Protein AF-A0A0G1PQJ6-F1 (afdb_monomer)

Foldseek 3Di:
DDPVVVVVVVVVVVVVVVVCVCVVVPDPDPPPDDDDPPPCCVCVVVVNVPNDPVVVVVVVVLVVLVVLLVVLVVQLVVLVVQCVPCPPVPVSVVVSVVSNVVSVVSNVVSVVD

Structure (mmCIF, N/CA/C/O backbone):
data_AF-A0A0G1PQJ6-F1
#
_entry.id   AF-A0A0G1PQJ6-F1
#
loop_
_atom_site.group_PDB
_atom_site.id
_atom_site.type_symbol
_atom_site.label_atom_id
_atom_site.label_alt_id
_atom_site.label_comp_id
_atom_site.label_asym_id
_atom_site.label_entity_id
_atom_site.label_seq_id
_atom_site.pdbx_PDB_ins_code
_atom_site.Cartn_x
_atom_site.Cartn_y
_atom_site.Cartn_z
_atom_site.occupancy
_atom_site.B_iso_or_equiv
_atom_site.auth_seq_id
_atom_site.auth_comp_id
_atom_site.auth_asym_id
_atom_site.auth_atom_id
_atom_site.pdbx_PDB_model_num
ATOM 1 N N . MET A 1 1 ? -19.213 -18.623 -73.515 1.00 52.50 1 MET A N 1
ATOM 2 C CA . MET A 1 1 ? -18.060 -19.107 -72.722 1.00 52.50 1 MET A CA 1
ATOM 3 C C . MET A 1 1 ? -18.583 -20.082 -71.679 1.00 52.50 1 MET A C 1
ATOM 5 O O . MET A 1 1 ? -19.406 -19.701 -70.863 1.00 52.50 1 MET A O 1
ATOM 9 N N . ASN A 1 2 ? -18.230 -21.360 -71.813 1.00 38.81 2 ASN A N 1
ATOM 10 C CA . ASN A 1 2 ? -18.996 -22.477 -71.253 1.00 38.81 2 ASN A CA 1
ATOM 11 C C . ASN A 1 2 ? -18.893 -22.539 -69.724 1.00 38.81 2 ASN A C 1
ATOM 13 O O . ASN A 1 2 ? -17.811 -22.341 -69.174 1.00 38.81 2 ASN A O 1
ATOM 17 N N . ILE A 1 3 ? -20.001 -22.887 -69.063 1.00 57.47 3 ILE A N 1
ATOM 18 C CA . ILE A 1 3 ? -20.179 -22.877 -67.598 1.00 57.47 3 ILE A CA 1
ATOM 19 C C . ILE A 1 3 ? -19.083 -23.651 -66.838 1.00 57.47 3 ILE A C 1
ATOM 21 O O . ILE A 1 3 ? -18.704 -23.278 -65.734 1.00 57.47 3 ILE A O 1
ATOM 25 N N . ARG A 1 4 ? -18.468 -24.648 -67.494 1.00 51.00 4 ARG A N 1
ATOM 26 C CA . ARG A 1 4 ? -17.328 -25.436 -66.990 1.00 51.00 4 ARG A CA 1
ATOM 27 C C . ARG A 1 4 ? -16.062 -24.605 -66.718 1.00 51.00 4 ARG A C 1
ATOM 29 O O . ARG A 1 4 ? -15.252 -25.005 -65.894 1.00 51.00 4 ARG A O 1
ATOM 36 N N . LYS A 1 5 ? -15.880 -23.461 -67.391 1.00 55.34 5 LYS A N 1
ATOM 37 C CA . LYS A 1 5 ? -14.739 -22.550 -67.177 1.00 55.34 5 LYS A CA 1
ATOM 38 C C . LYS A 1 5 ? 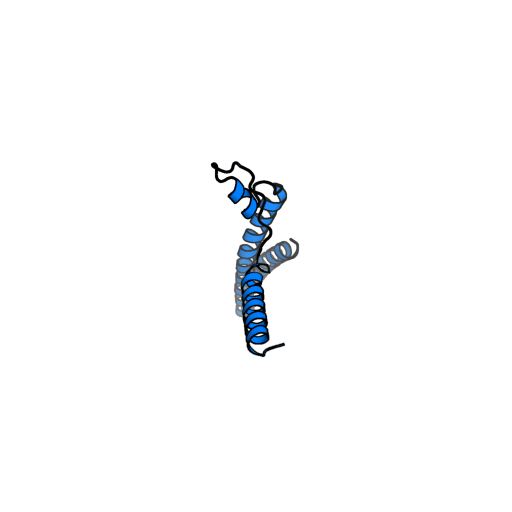-14.958 -21.608 -65.986 1.00 55.34 5 LYS A C 1
ATOM 40 O O . LYS A 1 5 ? -13.993 -21.228 -65.336 1.00 55.34 5 LYS A O 1
ATOM 45 N N . ILE A 1 6 ? -16.213 -21.274 -65.670 1.00 58.50 6 ILE A N 1
ATOM 46 C CA . ILE A 1 6 ? -16.565 -20.359 -64.571 1.00 58.50 6 ILE A CA 1
ATOM 47 C C . ILE A 1 6 ? -16.390 -21.051 -63.213 1.00 58.50 6 ILE A C 1
ATOM 49 O O . ILE A 1 6 ? -15.816 -20.459 -62.305 1.00 58.50 6 ILE A O 1
ATOM 53 N N . THR A 1 7 ? -16.771 -22.326 -63.084 1.00 54.41 7 THR A N 1
ATOM 54 C CA . THR A 1 7 ? -16.561 -2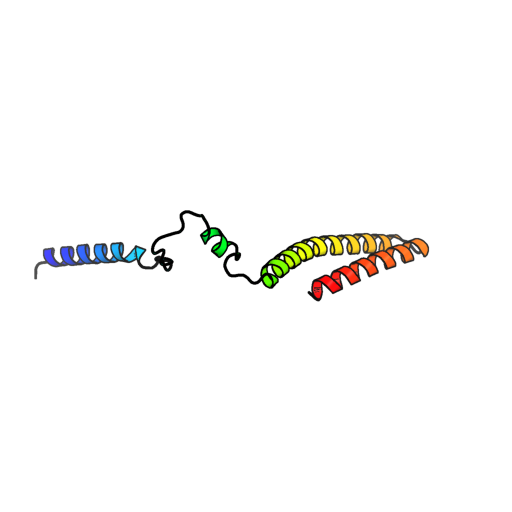3.099 -61.844 1.00 54.41 7 THR A CA 1
ATOM 55 C C . THR A 1 7 ? -15.076 -23.366 -61.564 1.00 54.41 7 THR A C 1
ATOM 57 O O . THR A 1 7 ? -14.669 -23.382 -60.407 1.00 54.41 7 THR A O 1
ATOM 60 N N . ALA A 1 8 ? -14.247 -23.505 -62.608 1.00 58.53 8 ALA A N 1
ATOM 61 C CA . ALA A 1 8 ? -12.793 -23.648 -62.471 1.00 58.53 8 ALA A CA 1
ATOM 62 C C . ALA A 1 8 ? -12.112 -22.348 -61.990 1.00 58.53 8 ALA A C 1
ATOM 64 O O . ALA A 1 8 ? -11.184 -22.407 -61.189 1.00 58.53 8 ALA A O 1
ATOM 65 N N . ILE A 1 9 ? -12.603 -21.177 -62.418 1.00 60.06 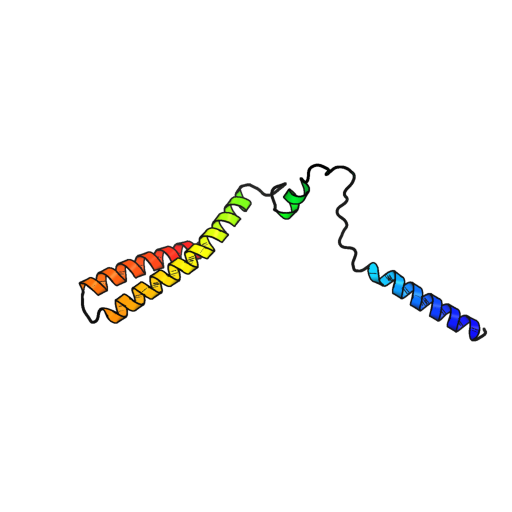9 ILE A N 1
ATOM 66 C CA . ILE A 1 9 ? -12.096 -19.866 -61.973 1.00 60.06 9 ILE A CA 1
ATOM 67 C C . ILE A 1 9 ? -12.584 -19.534 -60.552 1.00 60.06 9 ILE A C 1
ATOM 69 O O . ILE A 1 9 ? -11.810 -19.004 -59.760 1.00 60.06 9 ILE A O 1
ATOM 73 N N . LEU A 1 10 ? -13.819 -19.905 -60.184 1.00 60.56 10 LEU A N 1
ATOM 74 C CA . LEU A 1 10 ? -14.320 -19.736 -58.811 1.00 60.56 10 LEU A CA 1
ATOM 75 C C . LEU A 1 10 ? -13.631 -20.690 -57.818 1.00 60.56 10 LEU A C 1
ATOM 77 O O . LEU A 1 10 ? -13.317 -20.286 -56.701 1.00 60.56 10 LEU A O 1
ATOM 81 N N . GLY A 1 11 ? -13.336 -21.928 -58.237 1.00 57.78 11 GLY A N 1
ATOM 82 C CA . GLY A 1 11 ? -12.570 -22.895 -57.443 1.00 57.78 11 GLY A CA 1
ATOM 83 C C . GLY A 1 11 ? -11.107 -22.485 -57.242 1.00 57.78 11 GLY A C 1
ATOM 84 O O . GLY A 1 11 ? -10.575 -22.641 -56.146 1.00 57.78 11 GLY A O 1
ATOM 85 N N . ALA A 1 12 ? -10.473 -21.886 -58.257 1.00 58.28 12 ALA A N 1
ATOM 86 C CA . ALA A 1 12 ? -9.129 -21.319 -58.133 1.00 58.28 12 ALA A CA 1
ATOM 87 C C . ALA A 1 12 ? -9.104 -20.019 -57.302 1.00 58.28 12 ALA A C 1
ATOM 89 O O . ALA A 1 12 ? -8.156 -19.794 -56.555 1.00 58.28 12 ALA A O 1
ATOM 90 N N . GLY A 1 13 ? -10.156 -19.193 -57.384 1.00 57.41 13 GLY A N 1
ATOM 91 C CA . GLY A 1 13 ? -10.288 -17.951 -56.612 1.00 57.41 13 GLY A CA 1
ATOM 92 C C . GLY A 1 13 ? -10.559 -18.166 -55.118 1.00 57.41 13 GLY A C 1
ATOM 93 O O . GLY A 1 13 ? -10.047 -17.422 -54.287 1.00 57.41 13 GLY A O 1
ATOM 94 N N . ALA A 1 14 ? -11.312 -19.208 -54.750 1.00 55.84 14 ALA A N 1
ATOM 95 C CA . ALA A 1 14 ? -11.525 -19.565 -53.346 1.00 55.84 14 ALA A CA 1
ATOM 96 C C . ALA A 1 14 ? -10.274 -20.201 -52.712 1.00 55.84 14 ALA A C 1
ATOM 98 O O . ALA A 1 14 ? -9.998 -19.980 -51.534 1.00 55.84 14 ALA A O 1
ATOM 99 N N . LEU A 1 15 ? -9.483 -20.942 -53.499 1.00 53.41 15 LEU A N 1
ATOM 100 C CA . LEU A 1 15 ? -8.247 -21.560 -53.020 1.00 53.41 15 LEU A CA 1
ATOM 101 C C . LEU A 1 15 ? -7.110 -20.537 -52.853 1.00 53.41 15 LEU A C 1
ATOM 103 O O . LEU A 1 15 ? -6.326 -20.660 -51.917 1.00 53.41 15 LEU A O 1
ATOM 107 N N . SER A 1 16 ? -7.048 -19.488 -53.683 1.00 57.25 16 SER A N 1
ATOM 108 C CA . SER A 1 16 ? -6.091 -18.389 -53.486 1.00 57.25 16 SER A CA 1
ATOM 109 C C . SER A 1 16 ? -6.440 -17.504 -52.284 1.00 57.25 16 SER A C 1
ATOM 111 O O . SER A 1 16 ? -5.531 -17.044 -51.595 1.00 57.25 16 SER A O 1
ATOM 113 N N . LEU A 1 17 ? -7.728 -17.329 -51.960 1.00 55.91 17 LEU A N 1
ATOM 114 C CA . LEU A 1 17 ? -8.151 -16.620 -50.744 1.00 55.91 17 LEU A CA 1
ATOM 115 C C . LEU A 1 17 ? -7.818 -17.397 -49.459 1.00 55.91 17 LEU A C 1
ATOM 117 O O . LEU A 1 17 ? -7.463 -16.790 -48.452 1.00 55.91 17 LEU A O 1
ATOM 121 N N . LEU A 1 18 ? -7.866 -18.733 -49.502 1.00 58.72 18 LEU A N 1
ATOM 122 C CA . LEU A 1 18 ? -7.513 -19.596 -48.367 1.00 58.72 18 LEU A CA 1
ATOM 123 C C . LEU A 1 18 ? -5.995 -19.650 -48.115 1.00 58.72 18 LEU A C 1
ATOM 125 O O . LEU A 1 18 ? -5.568 -19.787 -46.972 1.00 58.72 18 LEU A O 1
ATOM 129 N N . MET A 1 19 ? -5.177 -19.460 -49.156 1.00 58.41 19 MET A N 1
ATOM 130 C CA . MET A 1 19 ? -3.713 -19.349 -49.036 1.00 58.41 19 MET A CA 1
ATOM 131 C C . MET A 1 19 ? -3.238 -17.938 -48.644 1.00 58.41 19 MET A C 1
ATOM 133 O O . MET A 1 19 ? -2.085 -17.776 -48.258 1.00 58.41 19 MET A O 1
ATOM 137 N N . MET A 1 20 ? -4.112 -16.925 -48.705 1.00 56.94 20 MET A N 1
ATOM 138 C CA . MET A 1 20 ? -3.830 -15.563 -48.222 1.00 56.94 20 MET A CA 1
ATOM 139 C C . MET A 1 20 ? -4.187 -15.375 -46.734 1.00 56.94 20 MET A C 1
ATOM 141 O O . MET A 1 20 ? -3.808 -14.377 -46.123 1.00 56.94 20 MET A O 1
ATOM 145 N N . ALA A 1 21 ? -4.886 -16.339 -46.125 1.00 56.31 21 ALA A N 1
ATOM 146 C CA . ALA A 1 21 ? -5.300 -16.277 -44.727 1.00 56.31 21 ALA A CA 1
ATOM 147 C C . ALA A 1 21 ? -4.157 -16.275 -43.684 1.00 56.31 21 ALA A C 1
ATOM 149 O O . ALA A 1 21 ? -4.378 -15.687 -42.625 1.00 56.31 21 ALA A O 1
ATOM 150 N N . PRO A 1 22 ? -2.937 -16.822 -43.910 1.00 53.56 22 PRO A N 1
ATOM 151 C CA . PRO A 1 22 ? -1.884 -16.691 -42.909 1.00 53.56 22 PRO A CA 1
ATOM 152 C C . PRO A 1 22 ? -1.107 -15.368 -43.033 1.00 53.56 22 PRO A C 1
ATOM 154 O O . PRO A 1 22 ? -0.284 -15.076 -42.174 1.00 53.56 22 PRO A O 1
ATOM 157 N N . VAL A 1 23 ? -1.357 -14.531 -44.052 1.00 51.41 23 VAL A N 1
ATOM 158 C CA . VAL A 1 23 ? -0.573 -13.295 -44.264 1.00 51.41 23 VAL A CA 1
ATOM 159 C C . VAL A 1 23 ? -0.952 -12.174 -43.283 1.00 51.41 23 VAL A C 1
ATOM 161 O O . VAL A 1 23 ? -0.156 -11.269 -43.060 1.00 51.41 23 VAL A O 1
ATOM 164 N N . LEU A 1 24 ? -2.113 -12.248 -42.621 1.00 48.66 24 LEU A N 1
ATOM 165 C CA . LEU A 1 24 ? -2.484 -11.296 -41.559 1.00 48.66 24 LEU A CA 1
ATOM 166 C C . LEU A 1 24 ? -1.987 -11.698 -40.158 1.00 48.66 24 LEU A C 1
ATOM 168 O O . LEU A 1 24 ? -2.246 -10.973 -39.204 1.00 48.66 24 LEU A O 1
ATOM 172 N N . ALA A 1 25 ? -1.256 -12.812 -40.034 1.00 49.72 25 ALA A N 1
ATOM 173 C CA . ALA A 1 25 ? -0.646 -13.262 -38.779 1.00 49.72 25 ALA A CA 1
ATOM 174 C C . ALA A 1 25 ? 0.886 -13.389 -38.879 1.00 49.72 25 ALA A C 1
ATOM 176 O O . ALA A 1 25 ? 1.498 -14.193 -38.180 1.00 49.72 25 ALA A O 1
ATOM 177 N N . VAL A 1 26 ? 1.520 -12.609 -39.760 1.00 50.34 26 VAL A N 1
ATOM 178 C CA . VAL A 1 26 ? 2.967 -12.390 -39.684 1.00 50.34 26 VAL A CA 1
ATOM 179 C C . VAL A 1 26 ? 3.196 -11.319 -38.624 1.00 50.34 26 VAL A C 1
ATOM 181 O O . VAL A 1 26 ? 3.159 -10.123 -38.913 1.00 50.34 26 VAL A O 1
ATOM 184 N N . ASP A 1 27 ? 3.428 -11.752 -37.385 1.00 50.47 27 ASP A N 1
ATOM 185 C CA . ASP A 1 27 ? 4.179 -10.931 -36.438 1.00 50.47 27 ASP A CA 1
ATOM 186 C C . ASP A 1 27 ? 5.488 -10.521 -37.134 1.00 50.47 27 ASP A C 1
ATOM 188 O O . ASP A 1 27 ? 6.097 -11.365 -37.805 1.00 50.47 27 ASP A O 1
ATOM 192 N N . PRO A 1 28 ? 5.928 -9.252 -37.055 1.00 54.19 28 PRO A N 1
ATOM 193 C CA . PRO A 1 28 ? 7.180 -8.837 -37.670 1.00 54.19 28 PRO A CA 1
ATOM 194 C C . PRO A 1 28 ? 8.298 -9.748 -37.162 1.00 54.19 28 PRO A C 1
ATOM 196 O O . PRO A 1 28 ? 8.670 -9.696 -35.991 1.00 54.19 28 PRO A O 1
ATOM 199 N N . VAL A 1 29 ? 8.799 -10.612 -38.049 1.00 47.31 29 VAL A N 1
ATOM 200 C CA . VAL A 1 29 ? 9.908 -11.519 -37.764 1.00 47.31 29 VAL A CA 1
ATOM 201 C C . VAL A 1 29 ? 11.086 -10.636 -37.355 1.00 47.31 29 VAL A C 1
ATOM 203 O O . VAL A 1 29 ? 11.550 -9.847 -38.186 1.00 47.31 29 VAL A O 1
ATOM 206 N N . PRO A 1 30 ? 11.581 -10.709 -36.106 1.00 53.12 30 PRO A N 1
ATOM 207 C CA . PRO A 1 30 ? 12.824 -10.043 -35.773 1.00 53.12 30 PRO A CA 1
ATOM 208 C C . PRO A 1 30 ? 13.892 -10.661 -36.672 1.00 53.12 30 PRO A C 1
ATOM 210 O O . PRO A 1 30 ? 14.066 -11.878 -36.700 1.00 53.12 30 PRO A O 1
ATOM 213 N N . ASN A 1 31 ? 14.546 -9.825 -37.472 1.00 47.34 31 ASN A N 1
ATOM 214 C CA . ASN A 1 31 ? 15.601 -10.231 -38.385 1.00 47.34 31 ASN A CA 1
ATOM 215 C C . ASN A 1 31 ? 16.767 -10.841 -37.586 1.00 47.34 31 ASN A C 1
ATOM 217 O O . ASN A 1 31 ? 17.673 -10.134 -37.156 1.00 47.34 31 ASN A O 1
ATOM 221 N N . ILE A 1 32 ? 16.729 -12.153 -37.358 1.00 54.59 32 ILE A N 1
ATOM 222 C CA . ILE A 1 32 ? 17.814 -12.930 -36.759 1.00 54.59 32 ILE A CA 1
ATOM 223 C C . ILE A 1 32 ? 18.758 -13.404 -37.863 1.00 54.59 32 ILE A C 1
ATOM 225 O O . ILE A 1 32 ? 18.889 -14.591 -38.158 1.00 54.59 32 ILE A O 1
ATOM 229 N N . THR A 1 33 ? 19.455 -12.453 -38.484 1.00 47.16 33 THR A N 1
ATOM 230 C CA . THR A 1 33 ? 20.713 -12.757 -39.165 1.00 47.16 33 THR A CA 1
ATOM 231 C C . THR A 1 33 ? 21.736 -13.194 -38.121 1.00 47.16 33 THR A C 1
ATOM 233 O O . THR A 1 33 ? 22.306 -12.368 -37.423 1.00 47.16 33 THR A O 1
ATOM 236 N N . GLN A 1 34 ? 21.929 -14.512 -38.042 1.00 60.12 34 GLN A N 1
ATOM 237 C CA . GLN A 1 34 ? 23.145 -15.209 -37.619 1.00 60.12 34 GLN A CA 1
ATOM 238 C C . GLN A 1 34 ? 23.781 -14.749 -36.290 1.00 60.12 34 GLN A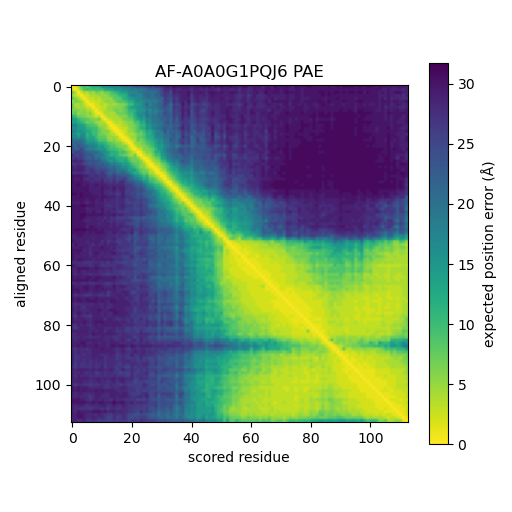 C 1
ATOM 240 O O . GLN A 1 34 ? 24.631 -13.867 -36.261 1.00 60.12 34 GLN A O 1
ATOM 245 N N . GLY A 1 35 ? 23.462 -15.470 -35.208 1.00 49.59 35 GLY A N 1
ATOM 246 C CA . GLY A 1 35 ? 24.314 -15.541 -34.017 1.00 49.59 35 GLY A CA 1
ATOM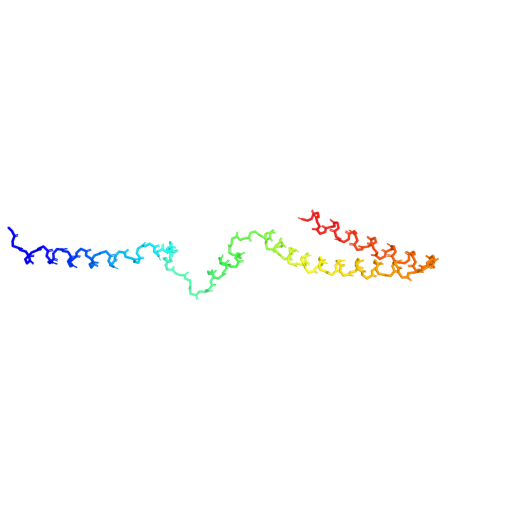 247 C C . GLY A 1 35 ? 23.618 -15.220 -32.701 1.00 49.59 35 GLY A C 1
ATOM 248 O O . GLY A 1 35 ? 23.896 -14.193 -32.097 1.00 49.59 35 GLY A O 1
ATOM 249 N N . ASP A 1 36 ? 22.795 -16.139 -32.195 1.00 57.72 36 ASP A N 1
ATOM 250 C CA . ASP A 1 36 ? 22.553 -16.200 -30.751 1.00 57.72 36 ASP A CA 1
ATOM 251 C C . ASP A 1 36 ? 22.559 -17.646 -30.253 1.00 57.72 36 ASP A C 1
ATOM 253 O O . ASP A 1 36 ? 21.555 -18.217 -29.837 1.00 57.72 36 ASP A O 1
ATOM 257 N N . ALA A 1 37 ? 23.738 -18.259 -30.328 1.00 60.00 37 ALA A N 1
ATOM 258 C CA . ALA A 1 37 ? 24.016 -19.543 -29.694 1.00 60.00 37 ALA A CA 1
ATOM 259 C C . ALA A 1 37 ? 24.246 -19.412 -28.171 1.00 60.00 37 ALA A C 1
ATOM 261 O O . ALA A 1 37 ? 24.565 -20.404 -27.522 1.00 60.00 37 ALA A O 1
ATOM 262 N N . LEU A 1 38 ? 24.120 -18.204 -27.600 1.00 59.66 38 LEU A N 1
ATOM 263 C CA . LEU A 1 38 ? 24.474 -17.891 -26.211 1.00 59.66 38 LEU A CA 1
ATOM 264 C C . LEU A 1 38 ? 23.278 -17.420 -25.364 1.00 59.66 38 LEU A C 1
ATOM 266 O O . LEU A 1 38 ? 23.461 -17.053 -24.206 1.00 59.66 38 LEU A O 1
ATOM 270 N N . GLY A 1 39 ? 22.052 -17.468 -25.899 1.00 60.50 39 GLY A N 1
ATOM 271 C CA . GLY A 1 39 ? 20.828 -17.180 -25.146 1.00 60.50 39 GLY A CA 1
ATOM 272 C C . GLY A 1 39 ? 20.716 -15.726 -24.681 1.00 60.50 39 GLY A C 1
ATOM 273 O O . GLY A 1 39 ? 20.055 -15.438 -23.684 1.00 60.50 39 GLY A O 1
ATOM 274 N N . VAL A 1 40 ? 21.351 -14.789 -25.381 1.00 61.97 40 VAL A N 1
ATOM 275 C CA . VAL A 1 40 ? 21.388 -13.380 -24.968 1.00 61.97 40 VAL A CA 1
ATOM 276 C C . VAL A 1 40 ? 20.094 -12.639 -25.358 1.00 61.97 40 VAL A C 1
ATOM 278 O O . VAL A 1 40 ? 19.760 -11.619 -24.756 1.00 61.97 40 VAL A O 1
ATOM 281 N N . ASN A 1 41 ? 19.284 -13.191 -26.272 1.00 56.88 41 ASN A N 1
ATOM 282 C CA . ASN A 1 41 ? 17.958 -12.673 -26.640 1.00 56.88 41 ASN A CA 1
ATOM 283 C C . ASN A 1 41 ? 16.905 -12.804 -25.532 1.00 56.88 41 ASN A C 1
ATOM 285 O O . ASN A 1 41 ? 15.964 -12.011 -25.500 1.00 56.88 41 ASN A O 1
ATOM 289 N N . TYR A 1 42 ? 17.064 -13.707 -24.557 1.00 56.44 42 TYR A N 1
ATOM 290 C CA . TYR A 1 42 ? 16.204 -13.704 -23.360 1.00 56.44 42 TYR A CA 1
ATOM 291 C C . TYR A 1 42 ? 16.387 -12.418 -22.529 1.00 56.44 42 TYR A C 1
ATOM 293 O O . TYR A 1 42 ? 15.474 -11.988 -21.820 1.00 56.44 42 TYR A O 1
ATOM 301 N N . GLY A 1 43 ? 17.531 -11.741 -22.680 1.00 56.25 43 GLY A N 1
ATOM 302 C CA . GLY A 1 43 ? 17.790 -10.404 -22.150 1.00 56.25 43 GLY A CA 1
ATOM 303 C C . GLY A 1 43 ? 16.954 -9.300 -22.810 1.00 56.25 43 GLY A C 1
ATOM 304 O O . GLY A 1 43 ? 16.797 -8.232 -22.233 1.00 56.25 43 GLY A O 1
ATOM 305 N N . VAL A 1 44 ? 16.381 -9.520 -23.995 1.00 54.72 44 VAL A N 1
ATOM 306 C CA . VAL A 1 44 ? 15.533 -8.528 -24.682 1.00 54.72 44 VAL A CA 1
ATOM 307 C C . VAL A 1 44 ? 14.092 -8.600 -24.168 1.00 54.72 44 VAL A C 1
ATOM 309 O O . VAL A 1 44 ? 13.479 -7.566 -23.919 1.00 54.72 44 VAL A O 1
ATOM 312 N N . TYR A 1 45 ? 13.590 -9.805 -23.881 1.00 51.44 45 TYR A N 1
ATOM 313 C CA . TYR A 1 45 ? 12.258 -10.022 -23.295 1.00 51.44 45 TYR A CA 1
ATOM 314 C C . TYR A 1 45 ? 12.192 -9.738 -21.785 1.00 51.44 45 TYR A C 1
ATOM 316 O O . TYR A 1 45 ? 11.137 -9.383 -21.268 1.00 51.44 45 TYR A O 1
ATOM 324 N N . THR A 1 46 ? 13.317 -9.853 -21.072 1.00 61.06 46 THR A N 1
ATOM 325 C CA . THR A 1 46 ? 13.434 -9.462 -19.652 1.00 61.06 46 THR A CA 1
ATOM 326 C C . THR A 1 46 ? 13.815 -7.992 -19.466 1.00 61.06 46 THR A C 1
ATOM 328 O O . THR A 1 46 ? 13.779 -7.479 -18.347 1.00 61.06 46 THR A O 1
ATOM 331 N N . GLY A 1 47 ? 14.157 -7.294 -20.556 1.00 61.47 47 GLY A N 1
ATOM 332 C CA . GLY A 1 47 ? 14.666 -5.931 -20.505 1.00 61.47 47 GLY A CA 1
ATOM 333 C C . GLY A 1 47 ? 15.968 -5.857 -19.712 1.00 61.47 47 GLY A C 1
ATOM 334 O O . GLY A 1 47 ? 16.055 -5.117 -18.758 1.00 61.47 47 GLY A O 1
ATOM 335 N N . LEU A 1 48 ? 16.976 -6.646 -20.048 1.00 59.53 48 LEU A N 1
ATOM 336 C CA . LEU A 1 48 ? 18.318 -6.608 -19.457 1.00 59.53 48 LEU A CA 1
ATOM 337 C C . LEU A 1 48 ? 19.398 -6.267 -20.497 1.00 59.53 48 LEU A C 1
ATOM 339 O O . LEU A 1 48 ? 20.483 -5.842 -20.122 1.00 59.53 48 LEU A O 1
ATOM 343 N N . GLY A 1 49 ? 19.101 -6.388 -21.796 1.00 59.44 49 GLY A N 1
ATOM 344 C CA . GLY A 1 49 ? 20.046 -6.049 -22.869 1.00 59.44 49 GLY A CA 1
ATOM 345 C C . GLY A 1 49 ? 20.136 -4.555 -23.215 1.00 59.44 49 GLY A C 1
ATOM 346 O O . GLY A 1 49 ? 21.116 -4.137 -23.818 1.00 59.44 49 GLY A O 1
ATOM 347 N N . GLN A 1 50 ? 19.120 -3.755 -22.858 1.00 55.31 50 GLN A N 1
ATOM 348 C CA . GLN A 1 50 ? 19.004 -2.319 -23.202 1.00 55.31 50 GLN A CA 1
ATOM 349 C C . GLN A 1 50 ? 18.276 -1.479 -22.132 1.00 55.31 50 GLN A C 1
ATOM 351 O O . GLN A 1 50 ? 17.939 -0.318 -22.358 1.00 55.31 50 GLN A O 1
ATOM 356 N N . LYS A 1 51 ? 17.943 -2.061 -20.976 1.00 58.62 51 LYS A N 1
ATOM 357 C CA . LYS A 1 51 ? 17.168 -1.370 -19.942 1.00 58.62 51 LYS A CA 1
ATOM 358 C C . LYS A 1 51 ? 18.142 -0.762 -18.950 1.00 58.62 51 LYS A C 1
ATOM 360 O O . LYS A 1 51 ? 18.845 -1.473 -18.235 1.00 58.62 51 LYS A O 1
ATOM 365 N N . ASP A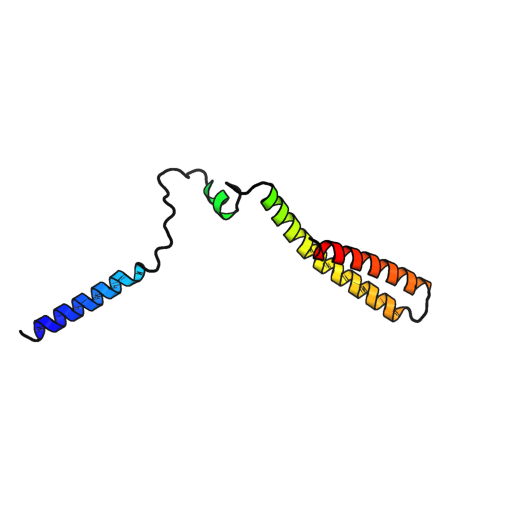 1 52 ? 18.162 0.561 -18.933 1.00 66.31 52 ASP A N 1
ATOM 366 C CA . ASP A 1 52 ? 18.880 1.359 -17.952 1.00 66.31 52 ASP A CA 1
ATOM 367 C C . ASP A 1 52 ? 18.686 0.784 -16.540 1.00 66.31 52 ASP A C 1
ATOM 369 O O . ASP A 1 52 ? 17.561 0.436 -16.160 1.00 66.31 52 ASP A O 1
ATOM 373 N N . ILE A 1 53 ? 19.760 0.727 -15.741 1.00 75.56 53 ILE A N 1
ATOM 374 C CA . ILE A 1 53 ? 19.741 0.221 -14.351 1.00 75.56 53 ILE A CA 1
ATOM 375 C C . ILE A 1 53 ? 18.577 0.847 -13.567 1.00 75.56 53 ILE A C 1
ATOM 377 O O . ILE A 1 53 ? 17.920 0.191 -12.758 1.00 75.56 53 ILE A O 1
ATOM 381 N N . ARG A 1 54 ? 18.257 2.105 -13.883 1.00 74.44 54 ARG A N 1
ATOM 382 C CA . ARG A 1 54 ? 17.139 2.866 -13.328 1.00 74.44 54 ARG A CA 1
ATOM 383 C C . ARG A 1 54 ? 15.782 2.176 -13.481 1.00 74.44 54 ARG A C 1
ATOM 385 O O . ARG A 1 54 ? 14.993 2.186 -12.541 1.00 74.44 54 ARG A O 1
ATOM 392 N N . VAL A 1 55 ? 15.494 1.568 -14.627 1.00 80.94 55 VAL A N 1
ATOM 393 C CA . VAL A 1 55 ? 14.183 0.958 -14.887 1.00 80.94 55 VAL A CA 1
ATOM 394 C C . VAL A 1 55 ? 14.089 -0.427 -14.231 1.00 80.94 55 VAL A C 1
ATOM 396 O O . VAL A 1 55 ? 13.014 -0.825 -13.790 1.00 80.94 55 VAL A O 1
ATOM 399 N N . THR A 1 56 ? 15.196 -1.166 -14.113 1.00 81.31 56 THR A N 1
ATOM 400 C CA . THR A 1 56 ? 15.232 -2.423 -13.339 1.00 81.31 56 THR A CA 1
ATOM 401 C C . THR A 1 56 ? 15.017 -2.155 -11.852 1.00 81.31 56 THR A C 1
ATOM 403 O O . THR A 1 56 ? 14.184 -2.807 -11.225 1.00 81.31 56 THR A O 1
ATOM 406 N N . VAL A 1 57 ? 15.685 -1.134 -11.305 1.00 84.12 57 VAL A N 1
ATOM 407 C CA . VAL A 1 57 ? 15.477 -0.689 -9.919 1.00 84.12 57 VAL A CA 1
ATOM 408 C C . VAL A 1 57 ? 14.039 -0.205 -9.708 1.00 84.12 57 VAL A C 1
ATOM 410 O O . VAL A 1 57 ? 13.402 -0.609 -8.739 1.00 84.12 57 VAL A O 1
ATOM 413 N N . GLY A 1 58 ? 13.484 0.577 -10.641 1.00 86.69 58 GLY A N 1
ATOM 414 C CA . GLY A 1 58 ? 12.089 1.023 -10.580 1.00 86.69 58 GLY A CA 1
ATOM 415 C C . GLY A 1 58 ? 11.082 -0.132 -10.562 1.00 86.69 58 GLY A C 1
ATOM 416 O O . GLY A 1 58 ? 10.115 -0.095 -9.805 1.00 86.69 58 GLY A O 1
ATOM 417 N N . ASN A 1 59 ? 11.321 -1.197 -11.332 1.00 85.25 59 ASN A N 1
ATOM 418 C CA . ASN A 1 59 ? 10.465 -2.386 -11.310 1.00 85.25 59 ASN A CA 1
ATOM 419 C C . ASN A 1 59 ? 10.529 -3.120 -9.961 1.00 85.25 59 ASN A C 1
ATOM 421 O O . ASN A 1 59 ? 9.492 -3.525 -9.441 1.00 85.25 59 ASN A O 1
ATOM 425 N N . ILE A 1 60 ? 11.722 -3.264 -9.375 1.00 87.94 60 ILE A N 1
ATOM 426 C CA . ILE A 1 60 ? 11.894 -3.903 -8.061 1.00 87.94 60 ILE A CA 1
ATOM 427 C C . ILE A 1 60 ? 11.176 -3.097 -6.973 1.00 87.94 60 ILE A C 1
ATOM 429 O O . ILE A 1 60 ? 10.462 -3.675 -6.153 1.00 87.94 60 ILE A O 1
ATOM 433 N N . ILE A 1 61 ? 11.318 -1.768 -6.994 1.00 90.19 61 ILE A N 1
ATOM 434 C CA . ILE A 1 61 ? 10.642 -0.871 -6.050 1.00 90.19 61 ILE A CA 1
ATOM 435 C C . ILE A 1 61 ? 9.124 -1.001 -6.186 1.00 90.19 61 ILE A C 1
ATOM 437 O O . ILE A 1 61 ? 8.458 -1.203 -5.180 1.00 90.19 61 ILE A O 1
ATOM 441 N N . ASN A 1 62 ? 8.573 -0.971 -7.402 1.00 88.38 62 ASN A N 1
ATOM 442 C CA . ASN A 1 62 ? 7.129 -1.122 -7.616 1.00 88.38 62 ASN A CA 1
ATOM 443 C C . ASN A 1 62 ? 6.583 -2.447 -7.061 1.00 88.38 62 ASN A C 1
ATOM 445 O O . ASN A 1 62 ? 5.543 -2.469 -6.402 1.00 88.38 62 ASN A O 1
ATOM 449 N N . VAL A 1 63 ? 7.304 -3.554 -7.270 1.00 89.69 63 VAL A N 1
ATOM 450 C CA . VAL A 1 63 ? 6.913 -4.858 -6.714 1.00 89.69 63 VAL A CA 1
ATOM 451 C C . VAL A 1 63 ? 6.966 -4.834 -5.183 1.00 89.69 63 VAL A C 1
ATOM 453 O O . VAL A 1 63 ? 6.009 -5.256 -4.533 1.00 89.69 63 VAL A O 1
ATOM 456 N N . ALA A 1 64 ? 8.028 -4.282 -4.590 1.00 90.25 64 ALA A N 1
ATOM 457 C CA . ALA A 1 64 ? 8.146 -4.154 -3.138 1.00 90.25 64 ALA A CA 1
ATOM 458 C C . ALA A 1 64 ? 7.053 -3.249 -2.536 1.00 90.25 64 ALA A C 1
ATOM 460 O O . ALA A 1 64 ? 6.446 -3.607 -1.525 1.00 90.25 64 ALA A O 1
ATOM 461 N N . LEU A 1 65 ? 6.751 -2.116 -3.177 1.00 90.06 65 LEU A N 1
ATOM 462 C CA . LEU A 1 65 ? 5.705 -1.180 -2.758 1.00 90.06 65 LEU A CA 1
ATOM 463 C C . LEU A 1 65 ? 4.315 -1.819 -2.804 1.00 90.06 65 LEU A C 1
ATOM 465 O O . LEU A 1 65 ? 3.522 -1.600 -1.891 1.00 90.06 65 LEU A O 1
ATOM 469 N N . SER A 1 66 ? 4.029 -2.655 -3.808 1.00 88.62 66 SER A N 1
ATOM 470 C CA . SER A 1 66 ? 2.737 -3.349 -3.911 1.00 88.62 66 SER A CA 1
ATOM 471 C C . SER A 1 66 ? 2.482 -4.297 -2.732 1.00 88.62 66 SER A C 1
ATOM 473 O O . SER A 1 66 ? 1.395 -4.299 -2.153 1.00 88.62 66 SER A O 1
ATOM 475 N N . LEU A 1 67 ? 3.507 -5.044 -2.309 1.00 92.38 67 LEU A N 1
ATOM 476 C CA . LEU A 1 67 ? 3.431 -5.918 -1.139 1.00 92.38 67 LEU A CA 1
ATOM 477 C C . LEU A 1 67 ? 3.322 -5.122 0.163 1.00 92.38 67 LEU A C 1
ATOM 479 O O . LEU A 1 67 ? 2.493 -5.443 1.016 1.00 92.38 67 LEU A O 1
ATOM 483 N N . LEU A 1 68 ? 4.120 -4.062 0.309 1.00 91.38 68 LEU A N 1
ATOM 484 C CA . LEU A 1 68 ? 4.062 -3.186 1.480 1.00 91.38 68 LEU A CA 1
ATOM 485 C C . LEU A 1 68 ? 2.706 -2.481 1.612 1.00 91.38 68 LEU A C 1
ATOM 487 O O . LEU A 1 68 ? 2.226 -2.310 2.731 1.00 91.38 68 LEU A O 1
ATOM 491 N N . GLY A 1 69 ? 2.056 -2.129 0.500 1.00 91.44 69 GLY A N 1
ATOM 492 C CA . GLY A 1 69 ? 0.734 -1.497 0.497 1.00 91.44 69 GLY A CA 1
ATOM 493 C C . GLY A 1 69 ? -0.337 -2.365 1.142 1.00 91.44 69 GLY A C 1
ATOM 494 O O . GLY A 1 69 ? -1.097 -1.885 1.983 1.00 91.44 69 GLY A O 1
ATOM 495 N N . ILE A 1 70 ? -0.349 -3.660 0.828 1.00 92.69 70 ILE A N 1
ATOM 496 C CA . ILE A 1 70 ? -1.282 -4.617 1.437 1.00 92.69 70 ILE A CA 1
ATOM 497 C C . ILE A 1 70 ? -1.054 -4.688 2.952 1.00 92.69 70 ILE A C 1
ATOM 499 O O . ILE A 1 70 ? -2.003 -4.603 3.732 1.00 92.69 70 ILE A O 1
ATOM 503 N N . VAL A 1 71 ? 0.208 -4.787 3.380 1.00 92.25 71 VAL A N 1
ATOM 504 C CA . VAL A 1 71 ? 0.571 -4.830 4.805 1.00 92.25 71 VAL A CA 1
ATOM 505 C C . VAL A 1 71 ? 0.147 -3.546 5.524 1.00 92.25 71 VAL A C 1
ATOM 507 O O . VAL A 1 71 ? -0.410 -3.610 6.619 1.00 92.25 71 VAL A O 1
ATOM 510 N N . ALA A 1 72 ? 0.350 -2.382 4.903 1.00 90.56 72 ALA A N 1
ATOM 511 C CA . ALA A 1 72 ? -0.032 -1.095 5.475 1.00 90.56 72 ALA A CA 1
ATOM 512 C C . ALA A 1 72 ? -1.548 -0.996 5.713 1.00 90.56 72 ALA A C 1
ATOM 514 O O . ALA A 1 72 ? -1.973 -0.576 6.790 1.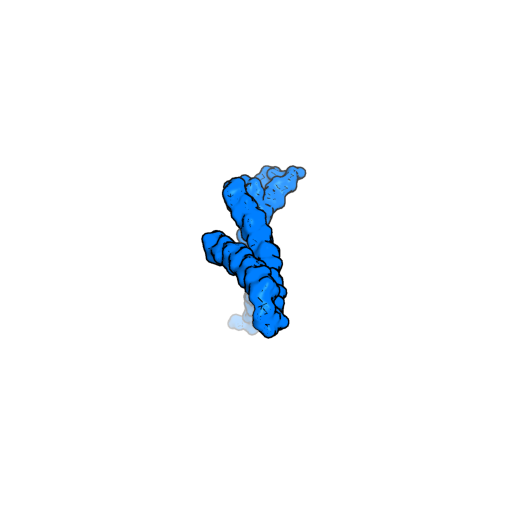00 90.56 72 ALA A O 1
ATOM 5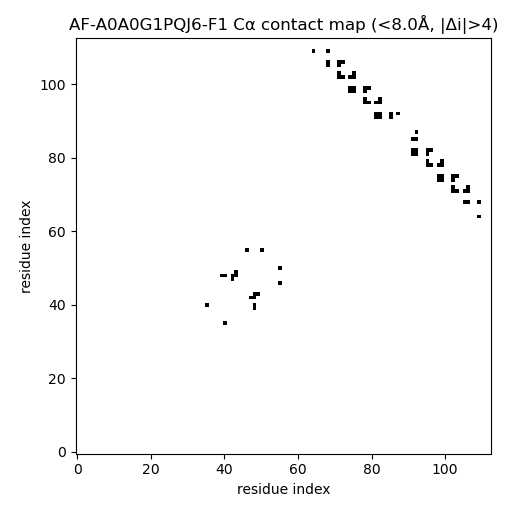15 N N . VAL A 1 73 ? -2.369 -1.453 4.759 1.00 92.19 73 VAL A N 1
ATOM 516 C CA . VAL A 1 73 ? -3.833 -1.508 4.926 1.00 92.19 73 VAL A CA 1
ATOM 517 C C . VAL A 1 73 ? -4.221 -2.403 6.104 1.00 92.19 73 VAL A C 1
ATOM 519 O O . VAL A 1 73 ? -5.047 -2.008 6.926 1.00 92.19 73 VAL A O 1
ATOM 522 N N . VAL A 1 74 ? -3.600 -3.578 6.242 1.00 93.62 74 VAL A N 1
ATOM 523 C CA . VAL A 1 74 ? -3.876 -4.501 7.357 1.00 93.62 74 VAL A CA 1
ATOM 524 C C . VAL A 1 74 ? -3.559 -3.860 8.711 1.00 93.62 74 VAL A C 1
ATOM 526 O O . VAL A 1 74 ? -4.362 -3.959 9.638 1.00 93.62 74 VAL A O 1
ATOM 529 N N . ILE A 1 75 ? -2.430 -3.155 8.829 1.00 90.88 75 ILE A N 1
ATOM 530 C CA . ILE A 1 75 ? -2.045 -2.462 10.069 1.00 90.88 75 ILE A CA 1
ATOM 531 C C . ILE A 1 75 ? -3.064 -1.377 10.431 1.00 90.88 75 ILE A C 1
ATOM 533 O O . ILE A 1 75 ? -3.462 -1.274 11.592 1.00 90.88 75 ILE A O 1
ATOM 537 N N . VAL A 1 76 ? -3.514 -0.588 9.449 1.00 91.56 76 VAL A N 1
ATOM 538 C CA . VAL A 1 76 ? -4.526 0.457 9.671 1.00 91.56 76 VAL A CA 1
ATOM 539 C C . VAL A 1 76 ? -5.853 -0.150 10.118 1.00 91.56 76 VAL A C 1
ATOM 541 O O . VAL A 1 76 ? -6.480 0.390 11.027 1.00 91.56 76 VAL A O 1
ATOM 544 N N . LEU A 1 77 ? -6.263 -1.286 9.547 1.00 93.19 77 LEU A N 1
ATOM 545 C CA . LEU A 1 77 ? -7.472 -1.987 9.980 1.00 93.19 77 LEU A CA 1
ATOM 546 C C . LEU A 1 77 ? -7.351 -2.475 11.425 1.00 93.19 77 LEU A C 1
ATOM 548 O O . LEU A 1 77 ? -8.242 -2.203 12.224 1.00 93.19 77 LEU A O 1
ATOM 552 N N . ILE A 1 78 ? -6.249 -3.137 11.789 1.00 91.56 78 ILE A N 1
ATOM 553 C CA . ILE A 1 78 ? -6.038 -3.634 13.159 1.00 91.56 78 ILE A CA 1
ATOM 554 C C . ILE A 1 78 ? -6.002 -2.472 14.157 1.00 91.56 78 ILE A C 1
ATOM 556 O O . ILE A 1 78 ? -6.695 -2.515 15.172 1.00 91.56 78 ILE A O 1
ATOM 560 N N . GLY A 1 79 ? -5.259 -1.405 13.850 1.00 90.31 79 GLY A N 1
ATOM 561 C CA . GLY A 1 79 ? -5.217 -0.203 14.683 1.00 90.31 79 GLY A CA 1
ATOM 562 C C . GLY A 1 79 ? -6.580 0.487 14.785 1.00 90.31 79 GLY A C 1
ATOM 563 O O . GLY A 1 79 ? -6.954 0.958 15.856 1.00 90.31 79 GLY A O 1
ATOM 564 N N . GLY A 1 80 ? -7.355 0.501 13.698 1.00 90.94 80 GLY A N 1
ATOM 565 C CA . GLY A 1 80 ? -8.721 1.019 13.665 1.00 90.94 80 GLY A CA 1
ATOM 566 C C . GLY A 1 80 ? -9.679 0.216 14.546 1.00 90.94 80 GLY A C 1
ATOM 567 O O . GLY A 1 80 ? -10.439 0.800 15.316 1.00 90.94 80 GLY A O 1
ATOM 568 N N . PHE A 1 81 ? -9.611 -1.116 14.495 1.00 90.31 81 PHE A N 1
ATOM 569 C CA . PHE A 1 81 ? -10.390 -1.992 15.374 1.00 90.31 81 PHE A CA 1
ATOM 570 C C . PHE A 1 81 ? -10.006 -1.821 16.846 1.00 90.31 81 PHE A C 1
ATOM 572 O O . PHE A 1 81 ? -10.883 -1.750 17.707 1.00 90.31 81 PHE A O 1
ATOM 579 N N . GLU A 1 82 ? -8.715 -1.704 17.146 1.00 88.75 82 GLU A N 1
ATOM 580 C CA . GLU A 1 82 ? -8.221 -1.435 18.498 1.00 88.75 82 GLU A CA 1
ATOM 581 C C . GLU A 1 82 ? -8.705 -0.071 19.016 1.00 88.75 82 GLU A C 1
ATOM 583 O O . GLU A 1 82 ? -9.149 0.036 20.157 1.00 88.75 82 GLU A O 1
ATOM 588 N N . TRP A 1 83 ? -8.732 0.954 18.157 1.00 87.94 83 TRP A N 1
ATOM 589 C CA . TRP A 1 83 ? -9.265 2.272 18.504 1.00 87.94 83 TRP A CA 1
ATOM 590 C C . TRP A 1 83 ? -10.772 2.239 18.792 1.00 87.94 83 TRP A C 1
ATOM 592 O O . TRP A 1 83 ? -11.222 2.831 19.772 1.00 87.94 83 TRP A O 1
ATOM 602 N N . MET A 1 84 ? -11.549 1.503 17.990 1.00 87.62 84 MET A N 1
ATOM 603 C CA . MET A 1 84 ? -12.996 1.354 18.197 1.00 87.62 84 MET A CA 1
ATOM 604 C C . MET A 1 84 ? -13.343 0.516 19.437 1.00 87.62 84 MET A C 1
ATOM 606 O O . MET A 1 84 ? -14.375 0.746 20.062 1.00 87.62 84 MET A O 1
ATOM 610 N N . THR A 1 85 ? -12.491 -0.441 19.815 1.00 88.06 85 THR A N 1
ATOM 611 C CA . THR A 1 85 ? -12.719 -1.341 20.964 1.00 88.06 85 THR A CA 1
ATOM 612 C C . THR A 1 85 ? -12.092 -0.852 22.271 1.00 88.06 85 THR A C 1
ATOM 614 O O . THR A 1 85 ? -12.363 -1.425 23.325 1.00 88.06 85 THR A O 1
ATOM 617 N N . ALA A 1 86 ? -11.311 0.234 22.249 1.00 84.19 86 ALA A N 1
ATOM 618 C CA . ALA A 1 86 ? -10.654 0.794 23.432 1.00 84.19 86 ALA A CA 1
ATOM 619 C C . ALA A 1 86 ? -11.629 1.316 24.507 1.00 84.19 86 ALA A C 1
ATOM 621 O O . ALA A 1 86 ? -11.216 1.498 25.652 1.00 84.19 86 ALA A O 1
ATOM 622 N N . GLY A 1 87 ? -12.906 1.549 24.175 1.00 81.25 87 GLY A N 1
ATOM 623 C CA . GLY A 1 87 ? -13.981 1.769 25.155 1.00 81.25 87 GLY A CA 1
ATOM 624 C C . GLY A 1 87 ? -13.773 2.942 26.125 1.00 81.25 87 GLY A C 1
ATOM 625 O O . GLY A 1 87 ? -14.351 2.938 27.206 1.00 81.25 87 GLY A O 1
ATOM 626 N N . GLY A 1 88 ? -12.936 3.923 25.769 1.00 79.31 88 GLY A N 1
ATOM 627 C CA . GLY A 1 88 ? -12.599 5.068 26.626 1.00 79.31 88 GLY A CA 1
ATOM 628 C C . GLY A 1 88 ? -11.332 4.902 27.472 1.00 79.31 88 GLY A C 1
ATOM 629 O O . GLY A 1 88 ? -10.974 5.825 28.195 1.00 79.31 88 GLY A O 1
ATOM 630 N N . ASN A 1 89 ? -10.614 3.777 27.370 1.00 88.50 89 ASN A N 1
ATOM 631 C CA . ASN A 1 89 ? -9.278 3.660 27.952 1.00 88.50 89 ASN A CA 1
ATOM 632 C C . ASN A 1 89 ? -8.285 4.525 27.149 1.00 88.50 89 ASN A C 1
ATOM 634 O O . ASN A 1 89 ? -7.999 4.239 25.979 1.00 88.50 89 ASN A O 1
ATOM 638 N N . GLU A 1 90 ? -7.769 5.586 27.775 1.00 84.88 90 GLU A N 1
ATOM 639 C CA . GLU A 1 90 ? -6.843 6.540 27.151 1.00 84.88 90 GLU A CA 1
ATOM 640 C C . GLU A 1 90 ? -5.541 5.884 26.683 1.00 84.88 90 GLU A C 1
ATOM 642 O O . GLU A 1 90 ? -5.021 6.241 25.625 1.00 84.88 90 GLU A O 1
ATOM 647 N N . GLU A 1 91 ? -5.048 4.878 27.407 1.00 87.94 91 GLU A N 1
ATOM 648 C CA . GLU A 1 91 ? -3.798 4.193 27.079 1.00 87.94 91 GLU A CA 1
ATOM 649 C C . GLU A 1 91 ? -3.930 3.403 25.771 1.00 87.94 91 GLU A C 1
ATOM 651 O O . GLU A 1 91 ? -3.155 3.601 24.831 1.00 87.94 91 GLU A O 1
ATOM 656 N N . LYS A 1 92 ? -4.995 2.601 25.650 1.00 85.50 92 LYS A N 1
ATOM 657 C CA . LYS A 1 92 ? -5.292 1.841 24.423 1.00 85.50 92 LYS A CA 1
ATOM 658 C C . LYS A 1 92 ? -5.627 2.743 23.242 1.00 85.50 92 LYS A C 1
ATOM 660 O O . LYS A 1 92 ? -5.222 2.478 22.115 1.00 85.50 92 LYS A O 1
ATOM 665 N N . THR A 1 93 ? -6.331 3.841 23.499 1.00 87.81 93 THR A N 1
ATOM 666 C CA . THR A 1 93 ? -6.657 4.842 22.477 1.00 87.81 93 THR A CA 1
ATOM 667 C C . THR A 1 93 ? -5.393 5.523 21.945 1.00 87.81 93 THR A C 1
ATOM 669 O O . THR A 1 93 ? -5.261 5.741 20.737 1.00 87.81 93 THR A O 1
ATOM 672 N N . GLY A 1 94 ? -4.452 5.852 22.835 1.00 90.19 94 GLY A N 1
ATOM 673 C CA . GLY A 1 94 ? -3.169 6.453 22.484 1.00 90.19 94 GLY A CA 1
ATOM 674 C C . GLY A 1 94 ? -2.281 5.509 21.676 1.00 90.19 94 GLY A C 1
ATOM 675 O O . GLY A 1 94 ? -1.702 5.922 20.666 1.00 90.19 94 GLY A O 1
ATOM 676 N N . GLU A 1 95 ? -2.210 4.237 22.072 1.00 87.62 95 GLU A N 1
ATOM 677 C CA . GLU A 1 95 ? -1.449 3.223 21.339 1.00 87.62 95 GLU A CA 1
ATOM 678 C C . GLU A 1 95 ? -2.056 2.947 19.952 1.00 87.62 95 GLU A C 1
ATOM 680 O O . GLU A 1 95 ? -1.342 2.976 18.945 1.00 87.62 95 GLU A O 1
ATOM 685 N N . ALA A 1 96 ? -3.383 2.8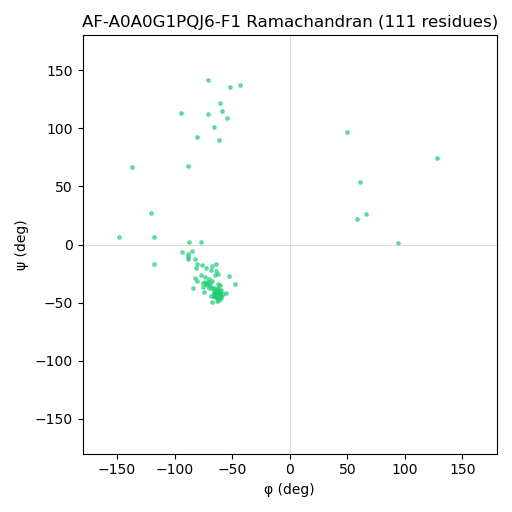05 19.868 1.00 88.94 96 ALA A N 1
ATOM 686 C CA . ALA A 1 96 ? -4.094 2.614 18.608 1.00 88.94 96 ALA A CA 1
ATOM 687 C C . ALA A 1 96 ? -3.881 3.791 17.642 1.00 88.94 96 ALA A C 1
ATOM 689 O O . ALA A 1 96 ? -3.556 3.587 16.471 1.00 88.94 96 ALA A O 1
ATOM 690 N N . LYS A 1 97 ? -3.959 5.039 18.132 1.00 87.81 97 LYS A N 1
ATOM 691 C CA . LYS A 1 97 ? -3.656 6.229 17.318 1.00 87.81 97 LYS A CA 1
ATOM 692 C C . LYS A 1 97 ? -2.224 6.231 16.795 1.00 87.81 97 LYS A C 1
ATOM 694 O O . LYS A 1 97 ? -2.020 6.584 15.636 1.00 87.81 97 LYS A O 1
ATOM 699 N N . LYS A 1 98 ? -1.235 5.835 17.604 1.00 90.38 98 LYS A N 1
ATOM 700 C CA . LYS A 1 98 ? 0.160 5.720 17.142 1.00 90.38 98 LYS A CA 1
ATOM 701 C C . LYS A 1 98 ? 0.294 4.692 16.019 1.00 90.38 98 LYS A C 1
ATOM 703 O O . LYS A 1 98 ? 0.946 4.985 15.018 1.00 90.38 98 LYS A O 1
ATOM 708 N N . ARG A 1 99 ? -0.353 3.528 16.146 1.00 89.94 99 ARG A N 1
ATOM 709 C CA . ARG A 1 99 ? -0.350 2.485 15.104 1.00 89.94 99 ARG A CA 1
ATOM 710 C C . ARG A 1 99 ? -1.021 2.954 13.815 1.00 89.94 99 ARG A C 1
ATOM 712 O O . ARG A 1 99 ? -0.456 2.769 12.740 1.00 89.94 99 ARG A O 1
ATOM 719 N N . ILE A 1 100 ? -2.173 3.619 13.917 1.00 91.62 100 ILE A N 1
ATOM 720 C CA . ILE A 1 100 ? -2.867 4.193 12.758 1.00 91.62 100 ILE A CA 1
ATOM 721 C C . ILE A 1 100 ? -1.992 5.254 12.085 1.00 91.62 100 ILE A C 1
ATOM 723 O O . ILE A 1 100 ? -1.824 5.204 10.874 1.00 91.62 100 ILE A O 1
ATOM 727 N N . MET A 1 101 ? -1.385 6.173 12.844 1.00 91.62 101 MET A N 1
ATOM 728 C CA . MET A 1 101 ? -0.509 7.208 12.280 1.00 91.62 101 MET A CA 1
ATOM 729 C C . MET A 1 101 ? 0.700 6.612 11.553 1.00 91.62 101 MET A C 1
ATOM 731 O O . MET A 1 101 ? 1.020 7.049 10.451 1.00 91.62 101 MET A O 1
ATOM 735 N N . ALA A 1 102 ? 1.332 5.578 12.116 1.00 90.62 102 ALA A N 1
ATOM 736 C CA . ALA A 1 102 ? 2.413 4.863 11.440 1.00 90.62 102 ALA A CA 1
ATOM 737 C C . ALA A 1 102 ? 1.940 4.210 10.126 1.00 90.62 102 ALA A C 1
ATOM 739 O O . ALA A 1 102 ? 2.617 4.321 9.104 1.00 90.62 102 ALA A O 1
ATOM 740 N N . GLY A 1 103 ? 0.754 3.590 10.126 1.00 90.19 103 GLY A N 1
ATOM 741 C CA . GLY A 1 103 ? 0.146 3.014 8.924 1.00 90.19 103 GLY A CA 1
ATOM 742 C C . GLY A 1 103 ? -0.214 4.061 7.862 1.00 90.19 103 GLY A C 1
ATOM 743 O O . GLY A 1 103 ? 0.061 3.858 6.682 1.00 90.19 103 GLY A O 1
ATOM 744 N N . VAL A 1 104 ? -0.759 5.210 8.272 1.00 92.50 104 VAL A N 1
ATOM 745 C CA . VAL A 1 104 ? -1.109 6.328 7.378 1.00 92.50 104 VAL A CA 1
ATOM 746 C C . VAL A 1 104 ? 0.134 6.929 6.728 1.00 92.50 104 VAL A C 1
ATOM 748 O O . VAL A 1 104 ? 0.114 7.192 5.530 1.00 92.50 104 VAL A O 1
ATOM 751 N N . ILE A 1 105 ? 1.230 7.102 7.472 1.00 91.88 105 ILE A N 1
ATOM 752 C CA . ILE A 1 105 ? 2.504 7.575 6.908 1.00 91.88 105 ILE A CA 1
ATOM 753 C C . ILE A 1 105 ? 3.043 6.567 5.884 1.00 91.88 105 ILE A C 1
ATOM 755 O O . ILE A 1 105 ? 3.475 6.965 4.805 1.00 91.88 105 ILE A O 1
ATOM 759 N N . GLY A 1 106 ? 2.962 5.265 6.178 1.00 87.94 106 GLY A N 1
ATOM 760 C CA . GLY A 1 106 ? 3.331 4.213 5.227 1.00 87.94 106 GLY A CA 1
ATOM 761 C C . GLY A 1 106 ? 2.506 4.268 3.938 1.00 87.94 106 GLY A C 1
ATOM 762 O O . GLY A 1 106 ? 3.067 4.235 2.846 1.00 87.94 106 GLY A O 1
ATOM 763 N N . LEU A 1 107 ? 1.185 4.432 4.055 1.00 90.88 107 LEU A N 1
ATOM 764 C CA . LEU A 1 107 ? 0.300 4.607 2.900 1.00 90.88 107 LEU A CA 1
ATOM 765 C C . LEU A 1 107 ? 0.606 5.890 2.120 1.00 90.88 107 LEU A C 1
ATOM 767 O O . LEU A 1 107 ? 0.610 5.860 0.893 1.00 90.88 107 LEU A O 1
ATOM 771 N N . ALA A 1 108 ? 0.901 6.998 2.802 1.00 92.00 108 ALA A N 1
ATOM 772 C CA . ALA A 1 108 ? 1.250 8.260 2.155 1.00 92.00 108 ALA A CA 1
ATOM 773 C C . ALA A 1 108 ? 2.513 8.130 1.290 1.00 92.00 108 ALA A C 1
ATOM 775 O O . ALA A 1 108 ? 2.528 8.621 0.166 1.00 92.00 108 ALA A O 1
ATOM 776 N N . ILE A 1 109 ? 3.537 7.417 1.776 1.00 89.25 109 ILE A N 1
ATOM 777 C CA . ILE A 1 109 ? 4.766 7.152 1.011 1.00 89.25 109 ILE A CA 1
ATOM 778 C C . ILE A 1 109 ? 4.450 6.346 -0.252 1.00 89.25 109 ILE A C 1
ATOM 780 O O . ILE A 1 109 ? 4.909 6.701 -1.334 1.00 89.25 109 ILE A O 1
ATOM 784 N N . ILE A 1 110 ? 3.633 5.298 -0.131 1.00 88.62 110 ILE A N 1
ATOM 785 C CA . ILE A 1 110 ? 3.286 4.418 -1.255 1.00 88.62 110 ILE A CA 1
ATOM 786 C C . ILE A 1 110 ? 2.470 5.163 -2.316 1.00 88.62 110 ILE A C 1
ATOM 788 O O . ILE A 1 110 ? 2.710 4.972 -3.500 1.00 88.62 110 ILE A O 1
ATOM 792 N N . LEU A 1 111 ? 1.537 6.027 -1.907 1.00 86.81 111 LEU A N 1
ATOM 793 C CA . LEU A 1 111 ? 0.741 6.846 -2.828 1.00 86.81 111 LEU A CA 1
ATOM 794 C C . LEU A 1 111 ? 1.539 7.995 -3.468 1.00 86.81 111 LEU A C 1
ATOM 796 O O . LEU A 1 111 ? 1.099 8.542 -4.475 1.00 86.81 111 LEU A O 1
ATOM 800 N N . SER A 1 112 ? 2.666 8.393 -2.868 1.00 86.44 112 SER A N 1
ATOM 801 C CA . SER A 1 112 ? 3.548 9.448 -3.392 1.00 86.44 112 SER A CA 1
ATOM 802 C C . SER A 1 112 ? 4.623 8.953 -4.364 1.00 86.44 112 SER A C 1
ATOM 804 O O . SER A 1 112 ? 5.284 9.782 -4.992 1.00 86.44 112 SER A O 1
ATOM 806 N N . ALA A 1 113 ? 4.826 7.634 -4.434 1.00 77.38 113 ALA A N 1
ATOM 807 C CA . ALA A 1 113 ? 5.777 6.975 -5.326 1.00 77.38 113 ALA A CA 1
ATOM 808 C C . ALA A 1 113 ? 5.222 6.858 -6.752 1.00 77.38 113 ALA A C 1
ATOM 810 O O . ALA A 1 113 ? 6.043 6.974 -7.691 1.00 77.38 113 ALA A O 1
#

Sequence (113 aa):
MNIRKITAILGAGALSLLMMAPVLAVDPVPNITQGDALGVNYGVYTGLGQKDIRVTVGNIINVALSLLGIVAVVIVLIGGFEWMTAGGNEEKTGEAKKRIMAGVIGLAIILSA

Organism: NCBI:txid1619041

Radius of gyration: 31.9 Å; Cα contacts (8 Å, |Δi|>4): 42; chains: 1; bounding box: 45×35×101 Å

Solvent-accessible surface area (backbone atoms only — not comparable to full-atom values): 6623 Å² total; per-residue (Å²): 134,64,72,76,58,56,56,54,51,52,56,52,50,55,52,54,55,62,70,50,61,64,68,84,68,66,68,82,74,77,85,78,80,82,86,70,94,76,65,60,68,60,25,60,81,69,49,64,71,82,47,54,71,67,57,57,51,50,51,53,50,51,56,52,45,56,57,50,50,57,52,28,53,53,44,30,50,53,19,48,51,43,41,71,67,29,80,82,42,63,68,49,35,52,52,17,51,51,44,28,52,55,21,50,53,52,47,51,53,60,76,71,107

Secondary structure (DSSP, 8-state):
--HHHHHHHHHHHHHHHHHSGGGGG--------S--TT-TTHHHHTT-SS--HHHHHHHHHHHHHHHHHHHHHHHHHHHHHHHHHSTT-HHHHHHHHHHHHHHHHHHHHHHH-

pLDDT: mean 73.2, std 16.9, range [38.81, 93.62]

Nearest PDB structures (foldseek):
  2x3x-assembly2_B  TM=8.006E-01  e=6.062E+00  Mus musculus
  3q84-assembly2_H  TM=7.971E-01  e=8.188E+00  Homo sapiens
  3tul-assembly5_A  TM=3.917E-01  e=8.188E+00  Salmonella enterica subsp. enterica serovar Typhimurium

Mean predicted aligned error: 17.9 Å

InterPro domains:
  IPR043993 Type IV secretion system pilin [PF18895] (51-113)